Protein 2OEE (pdb70)

Organism: Bacillus subtilis (strain 168) (NCBI:txid224308)

Sequence (175 aa):
VNFYDVAYDLENALRGSEEFTRLKNLYDEVNADESAKRFENFRDVQLQAQKTVALVQQHEKISQLEAEQRSLIGELNKIIKPLEELYVNFYDVAYDLENALRGSEEFTRLKNLYDEVNADESAKRFENFRDVQLRQAQKTVALVQQHEKISQLEAEQRSLIGELNKIIKPLEELY

InterPro domains:
  IPR010368 Control of competence regulator ComK, YlbF/YmcA [MF_01526] (3-113)
  IPR010368 Control of competence regulator ComK, YlbF/YmcA [PF06133] (6-108)
  IPR023378 YheA/YmcA-like domain superfamily [G3DSA:1.20.1500.10] (1-117)
  IPR023378 YheA/YmcA-like domain superfamily [SSF158622] (3-114)

CATH classification: 1.20.1500.10

Solvent-accessible surface area: 14311 Å² total

Secondary structure (DSSP, 8-state):
--HHHHHHHHHHHHHTSHHHHHHHHHHHHHHHSHHHH--HHHHHH---HHHHHHHHHTSHHHHH--TTT---HHHHHHH--HHHHH-/--HHHHHHHHHHHHHTSHHHHHHHHHHHHHHHSHHHH--HHHHHHHH--HHHHHHHHHTSHHHHH--TTT---HHHHHHH--HHHHH-

B-factor: mean 23.53, std 12.46, range [6.9, 60.37]

Structure (mmCIF, N/CA/C/O backbone):
data_2OEE
#
_entry.id   2OEE
#
_cell.length_a   53.246
_cell.length_b   53.246
_cell.length_c   166.348
_cell.angle_alpha   90.00
_cell.angle_beta   90.00
_cell.angle_gamma   120.00
#
_symmetry.space_g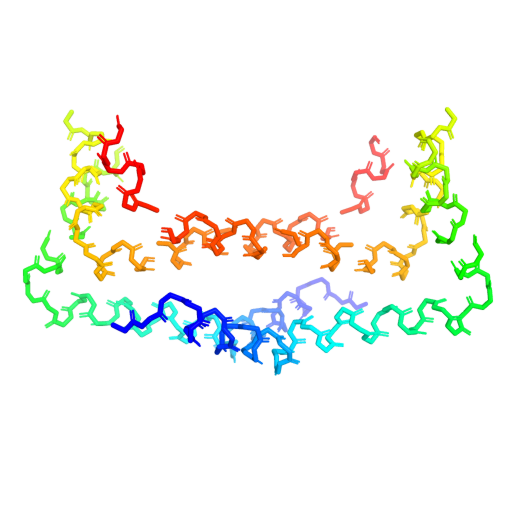roup_name_H-M   'P 32 2 1'
#
loop_
_entity.id
_entity.type
_entity.pdbx_description
1 polymer 'UPF0342 protein yheA'
2 non-polymer 'CALCIUM ION'
3 water water
#
loop_
_atom_site.group_PDB
_atom_site.id
_atom_site.type_symbol
_atom_site.label_atom_id
_atom_site.label_alt_id
_atom_site.label_comp_id
_atom_site.label_asym_id
_atom_site.label_entity_id
_atom_site.label_seq_id
_atom_site.pdbx_PDB_ins_code
_atom_site.Cartn_x
_atom_site.Cartn_y
_atom_site.Cartn_z
_atom_site.occupancy
_atom_site.B_iso_or_equiv
_atom_site.auth_seq_id
_atom_site.auth_comp_id
_atom_site.auth_asym_id
_atom_site.auth_atom_id
_atom_site.pdbx_PDB_model_num
ATOM 1 N N . VAL A 1 3 ? 21.662 22.279 -5.181 1.00 30.22 3 VAL A N 1
ATOM 2 C CA . VAL A 1 3 ? 20.512 23.050 -5.760 1.00 29.73 3 VAL A CA 1
ATOM 3 C C . VAL A 1 3 ? 21.006 24.303 -6.459 1.00 28.01 3 VAL A C 1
ATOM 4 O O . VAL A 1 3 ? 22.149 24.733 -6.238 1.00 28.29 3 VAL A O 1
ATOM 8 N N . ASN A 1 4 ? 20.145 24.880 -7.297 1.00 25.52 4 ASN A N 1
ATOM 9 C CA . ASN A 1 4 ? 20.496 26.088 -8.002 1.00 23.10 4 ASN A CA 1
ATOM 10 C C . ASN A 1 4 ? 20.389 27.316 -7.109 1.00 21.39 4 ASN A C 1
ATOM 11 O O . ASN A 1 4 ? 19.385 27.542 -6.445 1.00 20.07 4 ASN A O 1
ATOM 16 N N . PHE A 1 5 ? 21.438 28.114 -7.160 1.00 19.46 5 PHE A N 1
ATOM 17 C CA . PHE A 1 5 ? 21.560 29.316 -6.389 1.00 19.16 5 PHE A CA 1
ATOM 18 C C . PHE A 1 5 ? 20.366 30.293 -6.583 1.00 17.90 5 PHE A C 1
ATOM 19 O O . PHE A 1 5 ? 19.885 30.916 -5.619 1.00 14.30 5 PHE A O 1
ATOM 27 N N . TYR A 1 6 ? 19.910 30.434 -7.827 1.00 16.97 6 TYR A N 1
ATOM 28 C CA . TYR A 1 6 ? 18.754 31.293 -8.113 1.00 18.36 6 TYR A CA 1
ATOM 29 C C . TYR A 1 6 ? 17.441 30.724 -7.614 1.00 17.83 6 TYR A C 1
ATOM 30 O O . TYR A 1 6 ? 16.634 31.469 -7.044 1.00 18.88 6 TYR A O 1
ATOM 39 N N . ASP A 1 7 ? 17.229 29.421 -7.783 1.00 17.83 7 ASP A N 1
ATOM 40 C CA . ASP A 1 7 ? 16.073 28.742 -7.170 1.00 17.43 7 ASP A CA 1
ATOM 41 C C . ASP A 1 7 ? 15.962 29.052 -5.673 1.00 17.23 7 ASP A C 1
ATOM 42 O O . ASP A 1 7 ? 14.875 29.383 -5.170 1.00 16.89 7 ASP A O 1
ATOM 47 N N . VAL A 1 8 ? 17.073 28.903 -4.951 1.00 15.33 8 VAL A N 1
ATOM 48 C CA . VAL A 1 8 ? 17.066 29.156 -3.508 1.00 13.68 8 VAL A CA 1
ATOM 49 C C . VAL A 1 8 ? 16.848 30.638 -3.210 1.00 13.02 8 VAL A C 1
ATOM 50 O O . VAL A 1 8 ? 16.114 30.963 -2.277 1.00 11.88 8 VAL A O 1
ATOM 54 N N . ALA A 1 9 ? 17.490 31.521 -3.986 1.00 12.05 9 ALA A N 1
ATOM 55 C CA . ALA A 1 9 ? 17.317 32.970 -3.817 1.00 11.68 9 ALA A CA 1
ATOM 56 C C . ALA A 1 9 ? 15.831 33.361 -3.907 1.00 12.00 9 ALA A C 1
ATOM 57 O O . ALA A 1 9 ? 15.375 34.211 -3.140 1.00 9.93 9 ALA A O 1
ATOM 59 N N . TYR A 1 10 ? 15.080 32.720 -4.817 1.00 11.83 10 TYR A N 1
ATOM 60 C CA . TYR A 1 10 ? 13.632 33.008 -4.918 1.00 12.00 10 TYR A CA 1
ATOM 61 C C . TYR A 1 10 ? 12.856 32.461 -3.726 1.00 11.50 10 TYR A C 1
ATOM 62 O O . TYR A 1 10 ? 11.885 33.072 -3.290 1.00 10.89 10 TYR A O 1
ATOM 71 N N . ASP A 1 11 ? 13.301 31.341 -3.164 1.00 11.58 11 ASP A N 1
ATOM 72 C CA . ASP A 1 11 ? 12.725 30.871 -1.911 1.00 11.54 11 ASP A CA 1
ATOM 73 C C . ASP A 1 11 ? 13.026 31.854 -0.778 1.00 11.36 11 ASP A C 1
ATOM 74 O O . ASP A 1 11 ? 12.196 32.070 0.115 1.00 9.91 11 ASP A O 1
ATOM 79 N N . LEU A 1 12 ? 14.212 32.449 -0.819 1.00 10.24 12 LEU A N 1
ATOM 80 C CA . LEU A 1 12 ? 14.591 33.407 0.223 1.00 10.48 12 LEU A CA 1
ATOM 81 C C . LEU A 1 12 ? 13.795 34.696 0.099 1.00 9.42 12 LEU A C 1
ATOM 82 O O . LEU A 1 12 ? 13.358 35.245 1.109 1.00 8.85 12 LEU A O 1
ATOM 87 N N . GLU A 1 13 ? 13.582 35.170 -1.132 1.00 8.50 13 GLU A N 1
ATOM 88 C CA . GLU A 1 13 ? 12.669 36.301 -1.374 1.00 9.28 13 GLU A CA 1
ATOM 89 C C . GLU A 1 13 ? 11.273 36.030 -0.764 1.00 9.86 13 GLU A C 1
ATOM 90 O O . GLU A 1 13 ? 10.693 36.898 -0.069 1.00 8.48 13 GLU A O 1
ATOM 96 N N . ASN A 1 14 ? 10.757 34.822 -0.987 1.00 10.80 14 ASN A N 1
ATOM 97 C CA . ASN A 1 14 ? 9.464 34.422 -0.437 1.00 12.18 14 ASN A CA 1
ATOM 98 C C . ASN A 1 14 ? 9.479 34.419 1.083 1.00 11.74 14 ASN A C 1
ATOM 99 O O . ASN A 1 14 ? 8.519 34.875 1.703 1.00 12.37 14 ASN A O 1
ATOM 104 N N . ALA A 1 15 ? 10.554 33.906 1.673 1.00 10.55 15 ALA A N 1
ATOM 105 C CA . ALA A 1 15 ? 10.709 33.916 3.130 1.00 10.79 15 ALA A CA 1
ATOM 106 C C . ALA A 1 15 ? 10.648 35.347 3.672 1.00 10.91 15 ALA A C 1
ATOM 107 O O . ALA A 1 15 ? 9.962 35.614 4.669 1.00 11.45 15 ALA A O 1
ATOM 109 N N . LEU A 1 16 ? 11.362 36.256 3.018 1.00 10.17 16 LEU A N 1
ATOM 110 C CA . LEU A 1 16 ? 11.327 37.673 3.402 1.00 11.44 16 LEU A CA 1
ATOM 111 C C . LEU A 1 16 ? 9.935 38.283 3.227 1.00 11.61 16 LEU A C 1
ATOM 112 O O . LEU A 1 16 ? 9.406 38.939 4.154 1.00 10.07 16 LEU A O 1
ATOM 117 N N . ARG A 1 17 ? 9.335 38.060 2.066 1.00 11.33 17 ARG A N 1
ATOM 118 C CA . ARG A 1 17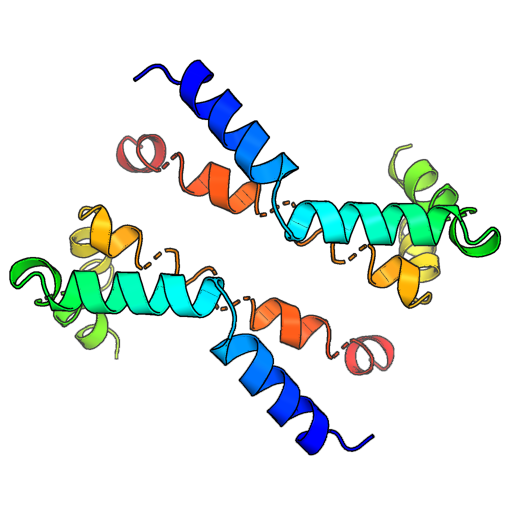 ? 7.952 38.542 1.809 1.00 13.48 17 ARG A CA 1
ATOM 119 C C . ARG A 1 17 ? 6.949 38.118 2.876 1.00 14.61 17 ARG A C 1
ATOM 120 O O . ARG A 1 17 ? 6.052 38.882 3.224 1.00 14.92 17 ARG A O 1
ATOM 128 N N . GLY A 1 18 ? 7.101 36.891 3.368 1.00 15.04 18 GLY A N 1
ATOM 129 C CA . GLY A 1 18 ? 6.170 36.307 4.307 1.00 16.86 18 GLY A CA 1
ATOM 130 C C . GLY A 1 18 ? 6.540 36.523 5.756 1.00 17.70 18 GLY A C 1
ATOM 131 O O . GLY A 1 18 ? 5.819 36.056 6.638 1.00 19.05 18 GLY A O 1
ATOM 132 N N . SER A 1 19 ? 7.654 37.209 6.019 1.00 17.61 19 SER A N 1
ATOM 133 C CA . SER A 1 19 ? 8.131 37.345 7.377 1.00 18.65 19 SER A CA 1
ATOM 134 C C . SER A 1 19 ? 7.331 38.406 8.162 1.00 19.80 19 SER A C 1
ATOM 135 O O . SER A 1 19 ? 6.821 39.384 7.595 1.00 20.48 19 SER A O 1
ATOM 138 N N . GLU A 1 20 ? 7.222 38.200 9.468 1.00 21.31 20 GLU A N 1
ATOM 139 C CA . GLU A 1 20 ? 6.594 39.196 10.345 1.00 21.66 20 GLU A CA 1
ATOM 140 C C . GLU A 1 20 ? 7.403 40.507 10.302 1.00 20.84 20 GLU A C 1
ATOM 141 O O . GLU A 1 20 ? 6.822 41.594 10.365 1.00 20.56 20 GLU A O 1
ATOM 147 N N . GLU A 1 21 ? 8.727 40.405 10.166 1.00 19.76 21 GLU A N 1
ATOM 148 C CA . GLU A 1 21 ? 9.593 41.583 10.012 1.00 19.31 21 GLU A CA 1
ATOM 149 C C . GLU A 1 21 ? 9.241 42.491 8.829 1.00 18.68 21 GLU A C 1
ATOM 150 O O . GLU A 1 21 ? 9.241 43.723 8.970 1.00 17.57 21 GLU A O 1
ATOM 156 N N . PHE A 1 22 ? 8.964 41.890 7.666 1.00 16.79 22 PHE A N 1
ATOM 157 C CA . PHE A 1 22 ? 8.532 42.659 6.517 1.00 16.20 22 PHE A CA 1
ATOM 158 C C . PHE A 1 22 ? 7.159 43.286 6.789 1.00 16.40 22 PHE A C 1
ATOM 159 O O . PHE A 1 22 ? 6.932 44.453 6.453 1.00 15.67 22 PHE A O 1
ATOM 167 N N . THR A 1 23 ? 6.254 42.505 7.381 1.00 16.37 23 THR A N 1
ATOM 168 C CA . THR A 1 23 ? 4.907 42.984 7.697 1.00 17.18 23 THR A CA 1
ATOM 169 C C . THR A 1 23 ? 4.972 44.204 8.635 1.00 16.28 23 THR A C 1
ATOM 170 O O . THR A 1 23 ? 4.264 45.178 8.429 1.00 16.80 23 THR A O 1
ATOM 174 N N . ARG A 1 24 ? 5.829 44.122 9.647 1.00 16.15 24 ARG A N 1
ATOM 175 C CA . ARG A 1 24 ? 6.038 45.209 10.594 1.00 16.53 24 ARG A CA 1
ATOM 176 C C . ARG A 1 24 ? 6.590 46.466 9.929 1.00 15.74 24 ARG A C 1
ATOM 177 O O . ARG A 1 24 ? 6.158 47.579 10.256 1.00 15.27 24 ARG A O 1
ATOM 185 N N . LEU A 1 25 ? 7.563 46.291 9.024 1.00 14.09 25 LEU A N 1
ATOM 186 C CA . LEU A 1 25 ? 8.145 47.423 8.294 1.00 13.36 25 LEU A CA 1
ATOM 187 C C . LEU A 1 25 ? 7.098 48.074 7.403 1.00 13.58 25 LEU A C 1
ATOM 188 O O . LEU A 1 25 ? 6.975 49.317 7.382 1.00 13.11 25 LEU A O 1
ATOM 193 N N . LYS A 1 26 ? 6.368 47.242 6.667 1.00 13.54 26 LYS A N 1
ATOM 194 C CA . LYS A 1 26 ? 5.282 47.706 5.796 1.00 15.78 26 LYS A CA 1
ATOM 195 C C . LYS A 1 26 ? 4.208 48.441 6.598 1.00 14.61 26 LYS A C 1
ATOM 196 O O . LYS A 1 26 ? 3.726 49.492 6.176 1.00 15.04 26 LYS A O 1
ATOM 202 N N . ASN A 1 27 ? 3.819 47.885 7.735 1.00 15.05 27 ASN A N 1
ATOM 203 C CA . ASN A 1 27 ? 2.806 48.567 8.560 1.00 15.67 27 ASN A CA 1
ATOM 204 C C . ASN A 1 27 ? 3.253 49.947 9.060 1.00 15.19 27 ASN A C 1
ATOM 205 O O . ASN A 1 27 ? 2.470 50.912 9.023 1.00 14.48 27 ASN A O 1
ATOM 210 N N . LEU A 1 28 ? 4.507 50.046 9.497 1.00 14.49 28 LEU A N 1
ATOM 211 C CA . LEU A 1 28 ? 5.097 51.325 9.920 1.00 14.21 28 LEU A CA 1
ATOM 212 C C . LEU A 1 28 ? 5.189 52.320 8.768 1.00 14.70 28 LEU A C 1
ATOM 213 O O . LEU A 1 28 ? 4.928 53.521 8.930 1.00 13.83 28 LEU A O 1
ATOM 218 N N . TYR A 1 29 ? 5.593 51.818 7.603 1.00 14.40 29 TYR A N 1
ATOM 219 C CA . TYR A 1 29 ? 5.698 52.632 6.421 1.00 15.54 29 TYR A CA 1
ATOM 220 C C . TYR A 1 29 ? 4.326 53.215 6.045 1.00 15.66 29 TYR A C 1
ATOM 221 O O . TYR A 1 29 ? 4.220 54.398 5.743 1.00 15.24 29 TYR A O 1
ATOM 230 N N . ASP A 1 30 ? 3.296 52.374 6.069 1.00 15.41 30 ASP A N 1
ATOM 231 C CA . ASP A 1 30 ? 1.932 52.790 5.723 1.00 15.84 30 ASP A CA 1
ATOM 232 C C . ASP A 1 30 ? 1.360 53.753 6.772 1.00 15.60 30 ASP A C 1
ATOM 233 O O . ASP A 1 30 ? 0.683 54.707 6.427 1.00 16.28 30 ASP A O 1
ATOM 238 N N . GLU A 1 31 ? 1.661 53.482 8.041 1.00 15.10 31 GLU A N 1
ATOM 239 C CA . GLU A 1 31 ? 1.255 54.323 9.159 1.00 15.86 31 GLU A CA 1
ATOM 240 C C . GLU A 1 31 ? 1.835 55.728 9.047 1.00 15.53 31 GLU A C 1
ATOM 241 O O . GLU A 1 31 ? 1.104 56.731 9.191 1.00 15.19 31 GLU A O 1
ATOM 247 N N . VAL A 1 32 ? 3.133 55.808 8.745 1.00 13.89 32 VAL A N 1
ATOM 248 C CA . VAL A 1 32 ? 3.782 57.087 8.503 1.00 14.35 32 VAL A CA 1
ATOM 249 C C . VAL A 1 32 ? 3.170 57.802 7.293 1.00 15.94 32 VAL A C 1
ATOM 250 O O . VAL A 1 32 ? 2.921 59.023 7.338 1.00 15.96 32 VAL A O 1
ATOM 254 N N . ASN A 1 33 ? 2.920 57.057 6.216 1.00 16.46 33 ASN A N 1
ATOM 255 C CA . ASN A 1 33 ? 2.331 57.685 5.032 1.00 18.34 33 ASN A CA 1
ATOM 256 C C . ASN A 1 33 ? 0.873 58.132 5.206 1.00 16.95 33 ASN A C 1
ATOM 257 O O . ASN A 1 33 ? 0.445 59.064 4.533 1.00 17.63 33 ASN A O 1
ATOM 262 N N . ALA A 1 34 ? 0.148 57.493 6.110 1.00 16.68 34 ALA A N 1
ATOM 263 C CA . ALA A 1 34 ? -1.234 57.879 6.425 1.00 16.61 34 ALA A CA 1
ATOM 264 C C . ALA A 1 34 ? -1.319 59.125 7.308 1.00 16.82 34 ALA A C 1
ATOM 265 O O . ALA A 1 34 ? -2.409 59.711 7.456 1.00 17.11 34 ALA A O 1
ATOM 267 N N . ASP A 1 35 ? -0.196 59.485 7.932 1.00 14.69 35 ASP A N 1
ATOM 268 C CA . ASP A 1 35 ? -0.090 60.670 8.792 1.00 13.99 35 ASP A CA 1
ATOM 269 C C . ASP A 1 35 ? 0.478 61.806 7.952 1.00 13.30 35 ASP A C 1
ATOM 270 O O . ASP A 1 35 ? 1.666 61.807 7.611 1.00 12.54 35 ASP A O 1
ATOM 275 N N . GLU A 1 36 ? -0.372 62.780 7.611 1.00 13.33 36 GLU A N 1
ATOM 276 C CA . GLU A 1 36 ? 0.044 63.872 6.731 1.00 14.04 36 GLU A CA 1
ATOM 277 C C . GLU A 1 36 ? 1.306 64.594 7.207 1.00 12.44 36 GLU A C 1
ATOM 278 O O . GLU A 1 36 ? 2.175 64.915 6.409 1.00 13.46 36 GLU A O 1
ATOM 284 N N . SER A 1 37 ? 1.392 64.910 8.498 1.00 11.57 37 SER A N 1
ATOM 285 C CA . SER A 1 37 ? 2.559 65.609 9.028 1.00 10.86 37 SER A CA 1
ATOM 286 C C . SER A 1 37 ? 3.828 64.737 8.937 1.00 10.56 37 SER A C 1
ATOM 287 O O . SER A 1 37 ? 4.892 65.216 8.539 1.00 10.66 37 SER A O 1
ATOM 290 N N . ALA A 1 38 ? 3.712 63.483 9.360 1.00 9.77 38 ALA A N 1
ATOM 291 C CA . ALA A 1 38 ? 4.858 62.554 9.379 1.00 10.72 38 ALA A CA 1
ATOM 292 C C . ALA A 1 38 ? 5.311 62.212 7.951 1.00 11.12 38 ALA A C 1
ATOM 293 O O . ALA A 1 38 ? 6.506 62.129 7.681 1.00 12.06 38 ALA A O 1
ATOM 295 N N . LYS A 1 39 ? 4.353 61.981 7.057 1.00 12.86 39 LYS A N 1
ATOM 296 C CA . LYS A 1 39 ? 4.671 61.695 5.653 1.00 14.13 39 LYS A CA 1
ATOM 297 C C . LYS A 1 39 ? 5.580 62.776 5.106 1.00 14.21 39 LYS A C 1
ATOM 298 O O . LYS A 1 39 ? 6.649 62.463 4.554 1.00 14.37 39 LYS A O 1
ATOM 304 N N . ARG A 1 40 ? 5.183 64.044 5.279 1.00 14.11 40 ARG A N 1
ATOM 305 C CA . ARG A 1 40 ? 5.976 65.190 4.800 1.00 14.53 40 ARG A CA 1
ATOM 306 C C . ARG A 1 40 ? 7.393 65.262 5.376 1.00 15.01 40 ARG A C 1
ATOM 307 O O . ARG A 1 40 ? 8.352 65.516 4.648 1.00 14.76 40 ARG A O 1
ATOM 323 N N . PHE A 1 42 ? 9.146 62.700 6.719 1.00 17.09 42 PHE A N 1
ATOM 324 C CA . PHE A 1 42 ? 9.892 61.508 6.279 1.00 18.34 42 PHE A CA 1
ATOM 325 C C . PHE A 1 42 ? 10.319 61.671 4.806 1.00 19.81 42 PHE A C 1
ATOM 326 O O . PHE A 1 42 ? 11.458 61.363 4.439 1.00 19.07 42 PHE A O 1
ATOM 334 N N . GLU A 1 43 ? 9.416 62.195 3.984 1.00 21.64 43 GLU A N 1
ATOM 335 C CA . GLU A 1 43 ? 9.722 62.451 2.568 1.00 24.80 43 GLU A CA 1
ATOM 336 C C . GLU A 1 43 ? 10.816 63.498 2.360 1.00 26.02 43 GLU A C 1
ATOM 337 O O . GLU A 1 43 ? 11.707 63.296 1.542 1.00 26.36 43 GLU A O 1
ATOM 343 N N . ASN A 1 44 ? 10.766 64.600 3.107 1.00 27.65 44 ASN A N 1
ATOM 344 C CA . ASN A 1 44 ? 11.797 65.635 3.007 1.00 29.90 44 ASN A CA 1
ATOM 345 C C . ASN A 1 44 ? 13.170 65.123 3.473 1.00 31.08 44 ASN A C 1
ATOM 346 O O . ASN A 1 44 ? 14.214 65.511 2.932 1.00 31.22 44 ASN A O 1
ATOM 351 N N . PHE A 1 45 ? 13.155 64.244 4.457 1.00 32.50 45 PHE A N 1
ATOM 352 C CA . PHE A 1 45 ? 14.312 63.498 4.904 1.00 34.11 45 PHE A CA 1
ATOM 353 C C . PHE A 1 45 ? 14.892 62.573 3.819 1.00 35.28 45 PHE A C 1
ATOM 354 O O . PHE A 1 45 ? 16.043 62.587 3.571 1.00 34.79 45 PHE A O 1
ATOM 362 N N . ARG A 1 46 ? 14.070 61.709 3.283 1.00 36.95 46 ARG A N 1
ATOM 363 C CA . ARG A 1 46 ? 14.455 60.865 2.204 1.00 39.73 46 ARG A CA 1
ATOM 364 C C . ARG A 1 46 ? 15.041 61.644 1.037 1.00 41.14 46 ARG A C 1
ATOM 365 O O . ARG A 1 46 ? 16.028 61.240 0.504 1.00 40.89 46 ARG A O 1
ATOM 373 N N . ASP A 1 47 ? 14.428 62.773 0.694 1.00 43.32 47 ASP A N 1
ATOM 374 C CA . ASP A 1 47 ? 14.764 63.573 -0.452 1.00 46.05 47 ASP A CA 1
ATOM 375 C C . ASP A 1 47 ? 16.106 64.283 -0.225 1.00 47.67 47 ASP A C 1
ATOM 376 O O . ASP A 1 47 ? 17.018 64.229 -1.036 1.00 47.84 47 ASP A O 1
ATOM 381 N N . VAL A 1 48 ? 16.253 64.913 0.907 1.00 49.87 48 VAL A N 1
ATOM 382 C CA . VAL A 1 48 ? 17.510 65.509 1.236 1.00 51.74 48 VAL A CA 1
ATOM 383 C C . VAL A 1 48 ? 18.678 64.589 1.082 1.00 52.90 48 VAL A C 1
ATOM 384 O O . VAL A 1 48 ? 19.673 64.955 0.541 1.00 53.56 48 VAL A O 1
ATOM 388 N N . GLN A 1 49 ? 18.574 63.325 1.457 1.00 20.00 49 GLN A N 1
ATOM 389 C CA . GLN A 1 49 ? 19.477 62.282 0.929 1.00 20.00 49 GLN A CA 1
ATOM 390 C C . GLN A 1 49 ? 19.357 61.721 -0.524 1.00 20.00 49 GLN A C 1
ATOM 391 O O . GLN A 1 49 ? 19.016 60.562 -0.689 1.00 55.92 49 GLN A O 1
ATOM 397 N N . LEU A 1 50 ? 19.636 62.501 -1.563 1.00 56.39 50 LEU A N 1
ATOM 398 C CA . LEU A 1 50 ? 20.797 62.338 -2.437 1.00 56.69 50 LEU A CA 1
ATOM 399 C C . LEU A 1 50 ? 22.021 63.223 -2.082 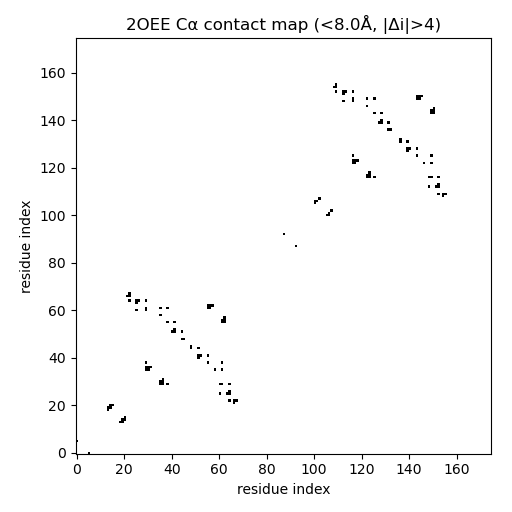1.00 56.82 50 LEU A C 1
ATOM 400 O O . LEU A 1 50 ? 23.032 62.776 -1.556 1.00 56.86 50 LEU A O 1
ATOM 405 N N . GLN A 1 69 ? 23.132 70.830 6.968 1.00 55.46 69 GLN A N 1
ATOM 406 C CA . GLN A 1 69 ? 21.729 70.900 6.549 1.00 55.50 69 GLN A CA 1
ATOM 407 C C . GLN A 1 69 ? 21.093 69.512 6.443 1.00 54.92 69 GLN A C 1
ATOM 408 O O . GLN A 1 69 ? 19.934 69.322 6.817 1.00 54.84 69 GLN A O 1
ATOM 414 N N . ALA A 1 70 ? 21.881 68.594 5.932 1.00 54.32 70 ALA A N 1
ATOM 415 C CA . ALA A 1 70 ? 21.749 67.185 6.159 1.00 53.58 70 ALA A CA 1
ATOM 416 C C . ALA A 1 70 ? 21.173 66.941 7.562 1.00 53.19 70 ALA A C 1
ATOM 417 O O . ALA A 1 70 ? 20.116 66.413 7.771 1.00 53.09 70 ALA A O 1
ATOM 419 N N . GLN A 1 71 ? 21.972 67.163 8.602 1.00 52.55 71 GLN A N 1
ATOM 420 C CA . GLN A 1 71 ? 22.543 66.060 9.379 1.00 51.75 71 GLN A CA 1
ATOM 421 C C . GLN A 1 71 ? 21.829 65.589 10.711 1.00 50.50 71 GLN A C 1
ATOM 422 O O . GLN A 1 71 ? 22.266 64.605 11.390 1.00 50.52 71 GLN A O 1
ATOM 428 N N . LYS A 1 72 ? 20.771 66.283 11.050 1.00 20.00 72 LYS A N 1
ATOM 429 C CA . LYS A 1 72 ? 20.386 67.392 10.244 1.00 20.00 72 LYS A CA 1
ATOM 430 C C . LYS A 1 72 ? 18.927 67.724 10.257 1.00 20.00 72 LYS A C 1
ATOM 431 O O . LYS A 1 72 ? 18.318 68.079 11.224 1.00 45.54 72 LYS A O 1
ATOM 437 N N . THR A 1 73 ? 18.430 67.700 9.072 1.00 43.88 73 THR A N 1
ATOM 438 C CA . THR A 1 73 ? 17.198 67.009 8.686 1.00 42.08 73 THR A CA 1
ATOM 439 C C . THR A 1 73 ? 17.018 65.688 9.455 1.00 40.71 73 THR A C 1
ATOM 440 O O . THR A 1 73 ? 15.901 65.314 9.804 1.00 40.04 73 THR A O 1
ATOM 444 N N . VAL A 1 74 ? 18.120 64.999 9.731 1.00 39.58 74 VAL A N 1
ATOM 445 C CA . VAL A 1 74 ? 18.078 63.772 10.526 1.00 38.79 74 VAL A CA 1
ATOM 446 C C . VAL A 1 74 ? 17.542 64.054 11.938 1.00 37.86 74 VAL A C 1
ATOM 447 O O . VAL A 1 74 ? 16.791 63.251 12.488 1.00 37.17 74 VAL A O 1
ATOM 451 N N . ALA A 1 75 ? 17.892 65.216 12.492 1.00 37.18 75 ALA A N 1
ATOM 452 C CA . ALA A 1 75 ? 17.389 65.652 13.806 1.00 36.19 75 ALA A CA 1
ATOM 453 C C . ALA A 1 75 ? 15.897 65.934 13.814 1.00 35.57 75 ALA A C 1
ATOM 454 O O . ALA A 1 75 ? 15.203 65.538 14.751 1.00 35.95 75 ALA A O 1
ATOM 456 N N . LEU A 1 76 ? 15.407 66.638 12.796 1.00 34.12 76 LEU A N 1
ATOM 457 C CA . LEU A 1 76 ? 13.969 66.798 12.582 1.00 33.02 76 LEU A CA 1
ATOM 458 C C . LEU A 1 76 ? 13.267 65.461 12.797 1.00 31.24 76 LEU A C 1
ATOM 459 O O . LEU A 1 76 ? 12.439 65.330 13.706 1.00 31.64 76 LEU A O 1
ATOM 464 N N . VAL A 1 77 ? 13.624 64.462 11.997 1.00 28.06 77 VAL A N 1
ATOM 465 C CA . VAL A 1 77 ? 12.857 63.220 11.967 1.00 26.15 77 VAL A CA 1
ATOM 466 C C . VAL A 1 77 ? 13.052 62.325 13.178 1.00 24.68 77 VAL A C 1
ATOM 467 O O . VAL A 1 77 ? 12.118 61.653 13.596 1.00 23.93 77 VAL A O 1
ATOM 471 N N . GLN A 1 78 ? 14.251 62.313 13.745 1.00 23.19 78 GLN A N 1
ATOM 472 C CA . GLN A 1 78 ? 14.490 61.499 14.934 1.00 23.86 78 GLN A CA 1
ATOM 47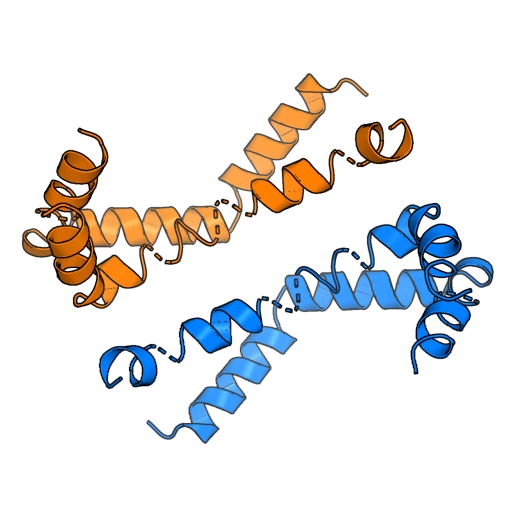3 C C . GLN A 1 78 ? 13.690 61.925 16.167 1.00 22.35 78 GLN A C 1
ATOM 474 O O . GLN A 1 78 ? 13.397 61.103 17.040 1.00 23.56 78 GLN A O 1
ATOM 480 N N . GLN A 1 79 ? 13.294 63.197 16.219 1.00 20.46 79 GLN A N 1
ATOM 481 C CA . GLN A 1 79 ? 12.463 63.686 17.324 1.00 18.75 79 GLN A CA 1
ATOM 482 C C . GLN A 1 79 ? 10.995 63.259 17.234 1.00 15.79 79 GLN A C 1
ATOM 483 O O . GLN A 1 79 ? 10.226 63.525 18.150 1.00 15.11 79 GLN A O 1
ATOM 489 N N . HIS A 1 80 ? 10.605 62.623 16.123 1.00 13.02 80 HIS A N 1
ATOM 490 C CA . HIS A 1 80 ? 9.250 62.133 15.954 1.00 11.57 80 HIS A CA 1
ATOM 491 C C . HIS A 1 80 ? 9.235 60.636 16.264 1.00 11.17 80 HIS A C 1
ATOM 492 O O . HIS A 1 80 ? 9.905 59.871 15.568 1.00 10.41 80 HIS A O 1
ATOM 499 N N . GLU A 1 81 ? 8.497 60.233 17.290 1.00 10.10 81 GLU A N 1
ATOM 500 C CA . GLU A 1 81 ? 8.570 58.838 17.760 1.00 11.17 81 GLU A CA 1
ATOM 501 C C . GLU A 1 81 ? 8.239 57.806 16.664 1.00 10.83 81 GLU A C 1
ATOM 502 O O . GLU A 1 81 ? 9.015 56.874 16.444 1.00 10.83 81 GLU A O 1
ATOM 508 N N . LYS A 1 82 ? 7.112 57.981 15.974 1.00 11.01 82 LYS A N 1
ATOM 509 C CA . LYS A 1 82 ? 6.660 56.996 14.993 1.00 11.91 82 LYS A CA 1
ATOM 510 C C . LYS A 1 82 ? 7.627 56.912 13.810 1.00 11.55 82 LYS A C 1
ATOM 511 O O . LYS A 1 82 ? 7.943 55.815 13.336 1.00 11.60 82 LYS A O 1
ATOM 517 N N . ILE A 1 83 ? 8.063 58.053 13.289 1.00 11.19 83 ILE A N 1
ATOM 518 C CA . ILE A 1 83 ? 9.057 58.036 12.202 1.00 11.43 83 ILE A CA 1
ATOM 519 C C . ILE A 1 83 ? 10.352 57.347 12.657 1.00 11.82 83 ILE A C 1
ATOM 520 O O . ILE A 1 83 ? 10.991 56.630 11.875 1.00 11.25 83 ILE A O 1
ATOM 525 N N . SER A 1 84 ? 10.731 57.563 13.915 1.00 11.60 84 SER A N 1
ATOM 526 C CA . SER A 1 84 ? 11.954 56.948 14.451 1.00 12.29 84 SER A CA 1
ATOM 527 C C . SER A 1 84 ? 11.819 55.438 14.472 1.00 11.47 84 SER A C 1
ATOM 528 O O . SER A 1 84 ? 12.793 54.749 14.209 1.00 11.50 84 SER A O 1
ATOM 531 N N . GLN A 1 85 ? 10.619 54.961 14.802 1.00 11.60 85 GLN A N 1
ATOM 532 C CA . GLN A 1 85 ? 10.289 53.515 14.795 1.00 11.98 85 GLN A CA 1
ATOM 533 C C . GLN A 1 85 ? 10.406 52.906 13.398 1.00 11.65 85 GLN A C 1
ATOM 534 O O . GLN A 1 85 ? 10.941 51.808 13.235 1.00 10.88 85 GLN A O 1
ATOM 540 N N . LEU A 1 86 ? 9.889 53.623 12.398 1.00 11.26 86 LEU A N 1
ATOM 541 C CA . LEU A 1 86 ? 10.080 53.239 10.998 1.00 11.21 86 LEU A CA 1
ATOM 542 C C . LEU A 1 86 ? 11.575 53.195 10.604 1.00 11.23 86 LEU A C 1
ATOM 543 O O . LEU A 1 86 ? 12.027 52.216 9.993 1.00 11.43 86 LEU A O 1
ATOM 556 N N . GLU A 1 88 ? 14.131 52.902 12.612 1.00 12.76 88 GLU A N 1
ATOM 557 C CA . GLU A 1 88 ? 14.711 51.769 13.337 1.00 14.02 88 GLU A CA 1
ATOM 558 C C . GLU A 1 88 ? 14.398 50.439 12.640 1.00 14.46 88 GLU A C 1
ATOM 559 O O . GLU A 1 88 ? 15.300 49.598 12.486 1.00 14.95 88 GLU A O 1
ATOM 565 N N . ALA A 1 89 ? 13.137 50.237 12.238 1.00 13.80 89 ALA A N 1
ATOM 566 C CA . ALA A 1 89 ? 12.762 49.043 11.453 1.00 13.34 89 ALA A CA 1
ATOM 567 C C . ALA A 1 89 ? 13.519 48.937 10.127 1.00 13.37 89 ALA A C 1
ATOM 568 O O . ALA A 1 89 ? 13.924 47.827 9.745 1.00 12.45 89 ALA A O 1
ATOM 570 N N . GLU A 1 90 ? 13.719 50.062 9.429 1.00 13.02 90 GLU A N 1
ATOM 571 C CA . GLU A 1 90 ? 14.601 50.097 8.244 1.00 14.42 90 GLU A CA 1
ATOM 572 C C . GLU A 1 90 ? 16.025 49.623 8.534 1.00 14.44 90 GLU A C 1
ATOM 573 O O . GLU A 1 90 ? 16.561 48.817 7.780 1.00 14.39 90 GLU A O 1
ATOM 579 N N . GLN A 1 91 ? 16.635 50.146 9.603 1.00 13.90 91 GLN A N 1
ATOM 580 C CA . GLN A 1 91 ? 18.001 49.785 9.960 1.00 15.50 91 GLN A CA 1
ATOM 581 C C . GLN A 1 91 ? 18.099 48.297 10.349 1.00 14.51 91 GLN A C 1
ATOM 582 O O . GLN A 1 91 ? 19.056 47.621 9.965 1.00 13.89 91 GLN A O 1
ATOM 588 N N . ARG A 1 92 ? 17.111 47.797 11.090 1.00 13.40 92 ARG A N 1
ATOM 589 C CA . ARG A 1 92 ? 17.047 46.356 11.382 1.00 13.93 92 ARG A CA 1
ATOM 590 C C . ARG A 1 92 ? 16.873 45.484 10.110 1.00 13.28 92 ARG A C 1
ATOM 591 O O . ARG A 1 92 ? 17.470 44.411 10.011 1.00 12.08 92 ARG A O 1
ATOM 607 N N . SER A 1 94 ? 18.056 46.405 7.201 1.00 14.17 94 SER A N 1
ATOM 608 C CA . SER A 1 94 ? 19.389 46.496 6.606 1.00 15.10 94 SER A CA 1
ATOM 609 C C . SER A 1 94 ? 20.354 45.512 7.295 1.00 14.89 94 SER A C 1
ATOM 610 O O . SER A 1 94 ? 21.129 44.819 6.622 1.00 14.53 94 SER A O 1
ATOM 626 N N . LEU A 1 96 ? 19.477 42.742 8.841 1.00 14.74 96 LEU A N 1
ATOM 627 C CA . LEU A 1 96 ? 19.060 41.390 8.423 1.00 15.31 96 LEU A CA 1
ATOM 628 C C . LEU A 1 96 ? 19.687 41.006 7.073 1.00 14.48 96 LEU A C 1
ATOM 629 O O . LEU A 1 96 ? 20.242 39.907 6.920 1.00 13.82 96 LEU A O 1
ATOM 634 N N . ILE A 1 97 ? 19.619 41.916 6.104 1.00 14.30 97 ILE A N 1
ATOM 635 C CA . ILE A 1 97 ? 20.224 41.675 4.799 1.00 14.63 97 ILE A CA 1
ATOM 636 C C . ILE A 1 97 ? 21.745 41.474 4.959 1.00 14.42 97 ILE A C 1
ATOM 637 O O . ILE A 1 97 ? 22.342 40.594 4.326 1.00 14.00 97 ILE A O 1
ATOM 642 N N . GLY A 1 98 ? 22.355 42.303 5.797 1.00 13.76 98 GLY A N 1
ATOM 643 C CA . GLY A 1 98 ? 23.755 42.132 6.176 1.00 13.90 98 GLY A CA 1
ATOM 644 C C . GLY A 1 98 ? 24.053 40.740 6.729 1.00 13.42 98 GLY A C 1
ATOM 645 O O . GLY A 1 98 ? 25.017 40.129 6.302 1.00 13.10 98 GLY A O 1
ATOM 646 N N . GLU A 1 99 ? 23.229 40.247 7.659 1.00 13.28 99 GLU A N 1
ATOM 647 C CA . GLU A 1 99 ? 23.376 38.886 8.203 1.00 13.96 99 GLU A CA 1
ATOM 648 C C . GLU A 1 99 ? 23.274 37.825 7.105 1.00 13.57 99 GLU A C 1
ATOM 649 O O . GLU A 1 99 ? 24.073 36.893 7.042 1.00 11.48 99 GLU A O 1
ATOM 655 N N . LEU A 1 100 ? 22.293 37.969 6.227 1.00 13.47 100 LEU A N 1
ATOM 656 C CA . LEU A 1 100 ? 22.138 36.991 5.162 1.00 14.97 100 LEU A CA 1
ATOM 657 C C . LEU A 1 100 ? 23.366 36.943 4.301 1.00 15.57 100 LEU A C 1
ATOM 658 O O . LEU A 1 100 ? 23.834 35.847 3.972 1.00 16.04 100 LEU A O 1
ATOM 663 N N . ASN A 1 101 ? 23.910 38.118 3.984 1.00 16.02 101 ASN A N 1
ATOM 664 C CA . ASN A 1 101 ? 25.141 38.246 3.189 1.00 17.28 101 ASN A CA 1
ATOM 665 C C . ASN A 1 101 ? 26.363 37.604 3.854 1.00 18.31 101 ASN A C 1
ATOM 666 O O . ASN A 1 101 ? 27.056 36.811 3.222 1.00 17.81 101 ASN A O 1
ATOM 671 N N . LYS A 1 102 ? 26.597 37.919 5.128 1.00 17.82 102 LYS A N 1
ATOM 672 C CA . LYS A 1 102 ? 27.616 37.213 5.906 1.00 19.04 102 LYS A CA 1
ATOM 673 C C . LYS A 1 102 ? 27.453 35.681 5.901 1.00 17.66 102 LYS A C 1
ATOM 674 O O . LYS A 1 102 ? 28.443 34.953 5.821 1.00 18.29 102 LYS A O 1
ATOM 680 N N . ILE A 1 103 ? 26.224 35.194 6.043 1.00 15.97 103 ILE A N 1
ATOM 681 C CA . ILE A 1 103 ? 25.965 33.746 5.993 1.00 16.30 103 ILE A CA 1
ATOM 682 C C . ILE A 1 103 ? 26.409 33.141 4.652 1.00 18.03 103 ILE A C 1
ATOM 683 O O . ILE A 1 103 ? 27.238 32.226 4.609 1.00 17.64 103 ILE A O 1
ATOM 688 N N . ILE A 1 104 ? 25.873 33.675 3.565 1.00 18.18 104 ILE A N 1
ATOM 689 C CA . ILE A 1 104 ? 26.085 33.084 2.238 1.00 20.02 104 ILE A CA 1
ATOM 690 C C . ILE A 1 104 ? 27.504 33.290 1.719 1.00 20.23 104 ILE A C 1
ATOM 691 O O . ILE A 1 104 ? 27.991 32.497 0.899 1.00 22.60 104 ILE A O 1
ATOM 704 N N . LYS A 1 106 ? 30.250 33.187 3.587 1.00 19.40 106 LYS A N 1
ATOM 705 C CA . LYS A 1 106 ? 31.200 32.411 4.402 1.00 19.62 106 LYS A CA 1
ATOM 706 C C . LYS A 1 106 ? 32.206 31.585 3.573 1.00 17.61 106 LYS A C 1
ATOM 707 O O . LYS A 1 106 ? 33.397 31.585 3.893 1.00 17.20 106 LYS A O 1
ATOM 713 N N . PRO A 1 107 ? 31.721 30.836 2.564 1.00 17.06 107 PRO A N 1
ATOM 714 C CA . PRO A 1 107 ? 32.692 30.103 1.725 1.00 16.92 107 PRO A CA 1
ATOM 715 C C . PRO A 1 107 ? 33.769 30.990 1.078 1.00 17.31 107 PRO A C 1
ATOM 716 O O . PRO A 1 107 ? 34.909 30.542 0.919 1.00 16.79 107 PRO A O 1
ATOM 720 N N . LEU A 1 108 ? 33.438 32.243 0.770 1.00 17.68 108 LEU A N 1
ATOM 721 C CA . LEU A 1 108 ? 34.421 33.201 0.226 1.00 19.36 108 LEU A CA 1
ATOM 722 C C . LEU A 1 108 ? 35.453 33.635 1.279 1.00 20.82 108 LEU A C 1
ATOM 723 O O . LEU A 1 108 ? 36.654 33.666 1.024 1.00 20.97 108 LEU A O 1
ATOM 728 N N . GLU A 1 109 ? 34.966 33.948 2.470 1.00 22.53 109 GLU A N 1
ATOM 729 C CA . GLU A 1 109 ? 35.813 34.269 3.610 1.00 24.96 109 GLU A CA 1
ATOM 730 C C . GLU A 1 109 ? 36.784 33.108 3.935 1.00 24.24 109 GLU A C 1
ATOM 731 O O . GLU A 1 109 ? 37.967 33.348 4.181 1.00 24.76 109 GLU A O 1
ATOM 737 N N . GLU A 1 110 ? 36.298 31.865 3.901 1.00 23.42 110 GLU A N 1
ATOM 738 C CA . GLU A 1 110 ? 37.154 30.690 4.094 1.00 23.26 110 GLU A CA 1
ATOM 739 C C . GLU A 1 110 ? 38.275 30.651 3.038 1.00 23.58 110 GLU A C 1
ATOM 740 O O . GLU A 1 110 ? 39.437 30.397 3.353 1.00 22.79 110 GLU A O 1
ATOM 746 N N . LEU A 1 111 ? 37.915 30.935 1.790 1.00 24.22 111 LEU A N 1
ATOM 747 C CA . LEU A 1 111 ? 38.865 30.886 0.682 1.00 24.75 111 LEU A CA 1
ATOM 748 C C . LEU A 1 111 ? 40.017 31.883 0.835 1.00 25.59 111 LEU A C 1
ATOM 749 O O . LEU A 1 111 ? 41.165 31.519 0.622 1.00 24.81 111 LEU A O 1
ATOM 754 N N . TYR A 1 112 ? 39.698 33.122 1.210 1.00 27.11 112 TYR A N 1
ATOM 755 C CA . TYR A 1 112 ? 40.677 34.213 1.304 1.00 28.88 112 TYR A CA 1
ATOM 756 C C . TYR A 1 112 ? 41.363 34.328 2.673 1.00 29.82 112 TYR A C 1
ATOM 757 O O . TYR A 1 112 ? 40.968 33.643 3.629 1.00 31.42 112 TYR A O 1
ATOM 766 N N . VAL B 1 3 ? 3.444 53.852 33.077 1.00 29.64 3 VAL B N 1
ATOM 767 C CA . VAL B 1 3 ? 3.561 52.426 33.509 1.00 28.91 3 VAL B CA 1
ATOM 768 C C . VAL B 1 3 ? 4.919 52.180 34.143 1.00 27.30 3 VAL B C 1
ATOM 769 O O . VAL B 1 3 ? 5.878 52.919 33.883 1.00 27.95 3 VAL B O 1
ATOM 773 N N . ASN B 1 4 ? 4.996 51.141 34.971 1.00 25.03 4 ASN B N 1
ATOM 774 C CA . ASN B 1 4 ? 6.210 50.851 35.682 1.00 22.74 4 ASN B CA 1
ATOM 775 C C . ASN B 1 4 ? 7.224 50.115 34.814 1.00 20.95 4 ASN B C 1
ATOM 776 O O . ASN B 1 4 ? 6.915 49.106 34.196 1.00 19.70 4 ASN B O 1
ATOM 781 N N . PHE B 1 5 ? 8.441 50.636 34.837 1.00 19.23 5 PHE B N 1
ATOM 782 C CA . PHE B 1 5 ? 9.567 50.117 34.094 1.00 19.03 5 PHE B CA 1
ATOM 783 C C . PHE B 1 5 ? 9.817 48.597 34.305 1.00 17.74 5 PHE B C 1
ATOM 784 O O . PHE B 1 5 ? 10.087 47.861 33.349 1.00 15.04 5 PHE B O 1
ATOM 792 N N . TYR B 1 6 ? 9.737 48.134 35.552 1.00 16.81 6 TYR B N 1
ATOM 793 C CA . TYR B 1 6 ? 9.883 46.696 35.838 1.00 17.81 6 TYR B CA 1
ATOM 794 C C . TYR B 1 6 ? 8.716 45.863 35.325 1.00 17.72 6 TYR B C 1
ATOM 795 O O . TYR B 1 6 ? 8.943 44.804 34.717 1.00 18.74 6 TYR B O 1
ATOM 804 N N . ASP B 1 7 ? 7.485 46.342 35.498 1.00 17.40 7 ASP B N 1
ATOM 805 C CA . ASP B 1 7 ? 6.328 45.657 34.893 1.00 17.30 7 ASP B CA 1
ATOM 806 C C . ASP B 1 7 ? 6.554 45.405 33.401 1.00 17.31 7 ASP B C 1
ATOM 807 O O . ASP B 1 7 ? 6.315 44.290 32.894 1.00 16.82 7 ASP B O 1
ATOM 812 N N . VAL B 1 8 ? 6.989 46.444 32.691 1.00 15.51 8 VAL B N 1
ATOM 813 C CA . VAL B 1 8 ? 7.181 46.321 31.252 1.00 14.50 8 VAL B CA 1
ATOM 814 C C . VAL B 1 8 ? 8.346 45.376 30.947 1.00 14.04 8 VAL B C 1
ATOM 815 O O . VAL B 1 8 ? 8.247 44.568 30.016 1.00 13.21 8 VAL B O 1
ATOM 819 N N . ALA B 1 9 ? 9.427 45.473 31.729 1.00 12.97 9 ALA B N 1
ATOM 820 C CA . ALA B 1 9 ? 10.578 44.602 31.564 1.00 12.64 9 ALA B CA 1
ATOM 821 C C . ALA B 1 9 ? 10.177 43.121 31.641 1.00 12.66 9 ALA B C 1
ATOM 822 O O . ALA B 1 9 ? 10.673 42.321 30.857 1.00 10.87 9 ALA B O 1
ATOM 824 N N . TYR B 1 10 ? 9.269 42.772 32.557 1.00 12.31 10 TYR B N 1
ATOM 825 C CA . TYR B 1 10 ? 8.798 41.378 32.638 1.00 12.56 10 TYR B CA 1
ATOM 826 C C . TYR B 1 10 ? 7.920 41.010 31.445 1.00 12.21 10 TYR B C 1
ATOM 827 O O . TYR B 1 10 ? 7.945 39.862 30.986 1.00 11.53 10 TYR B O 1
ATOM 836 N N . ASP B 1 11 ? 7.181 41.973 30.905 1.00 11.71 11 ASP B N 1
ATOM 837 C CA . ASP B 1 11 ? 6.485 41.714 29.647 1.00 11.73 11 ASP B CA 1
ATOM 838 C C . ASP B 1 11 ? 7.474 41.481 28.506 1.00 11.29 11 ASP B C 1
ATOM 839 O O . ASP B 1 11 ? 7.213 40.685 27.597 1.00 9.97 11 ASP B O 1
ATOM 844 N N . LEU B 1 12 ? 8.601 42.184 28.558 1.00 9.87 12 LEU B N 1
ATOM 845 C CA . LEU B 1 12 ? 9.617 42.054 27.505 1.00 10.62 12 LEU B CA 1
ATOM 846 C C . LEU B 1 12 ? 10.324 40.711 27.626 1.00 9.66 12 LEU B C 1
ATOM 847 O O . LEU B 1 12 ? 10.588 40.047 26.620 1.00 8.70 12 LEU B O 1
ATOM 852 N N . GLU B 1 13 ? 10.610 40.294 28.858 1.00 8.21 13 GLU B N 1
ATOM 853 C CA . GLU B 1 13 ? 11.157 38.955 29.088 1.00 9.59 13 GLU B CA 1
ATOM 854 C C . GLU B 1 13 ? 10.226 37.875 28.488 1.00 9.62 13 GLU B C 1
ATOM 855 O O . GLU B 1 13 ? 10.682 36.932 27.818 1.00 8.87 13 GLU B O 1
ATOM 861 N N . ASN B 1 14 ? 8.926 38.023 28.721 1.00 10.62 14 ASN B N 1
ATOM 862 C CA . ASN B 1 14 ? 7.925 37.116 28.173 1.00 11.39 14 ASN B CA 1
ATOM 863 C C . ASN B 1 14 ? 7.928 37.119 26.647 1.00 11.29 14 ASN B C 1
ATOM 864 O O . ASN B 1 14 ? 7.875 36.050 26.022 1.00 11.70 14 ASN B O 1
ATOM 869 N N . ALA B 1 15 ? 7.995 38.305 26.049 1.00 10.15 15 ALA B N 1
ATOM 870 C CA . ALA B 1 15 ? 8.088 38.425 24.592 1.00 10.89 15 ALA B CA 1
ATOM 871 C C . ALA B 1 15 ? 9.308 37.673 24.058 1.00 10.96 15 ALA B C 1
ATOM 872 O O . ALA B 1 15 ? 9.203 36.937 23.067 1.00 11.64 15 ALA B O 1
ATOM 874 N N . LEU B 1 16 ? 10.453 37.849 24.703 1.00 10.46 16 LEU B N 1
ATOM 875 C CA . LEU B 1 16 ? 11.655 37.100 24.315 1.00 12.52 16 LEU B CA 1
ATOM 876 C C . LEU B 1 16 ? 11.489 35.586 24.494 1.00 12.52 16 LEU B C 1
ATOM 877 O O . LEU B 1 16 ? 11.820 34.804 23.583 1.00 10.82 16 LEU B O 1
ATOM 882 N N . ARG B 1 17 ? 10.988 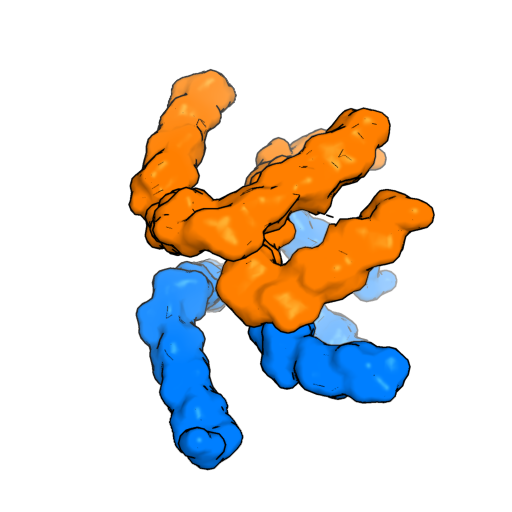35.171 25.654 1.00 12.58 17 ARG B N 1
ATOM 883 C CA . ARG B 1 17 ? 10.734 33.739 25.913 1.00 14.46 17 ARG B CA 1
ATOM 884 C C . ARG B 1 17 ? 9.869 33.070 24.847 1.00 15.65 17 ARG B C 1
ATOM 885 O O . ARG B 1 17 ? 10.099 31.922 24.494 1.00 16.05 17 ARG B O 1
ATOM 893 N N . GLY B 1 18 ? 8.859 33.791 24.374 1.00 16.50 18 GLY B N 1
ATOM 894 C CA . GLY B 1 18 ? 7.899 33.269 23.424 1.00 17.84 18 GLY B CA 1
ATOM 895 C C . GLY B 1 18 ? 8.271 33.482 21.980 1.00 18.50 18 GLY B C 1
ATOM 896 O O . GLY B 1 18 ? 7.525 33.065 21.100 1.00 19.78 18 GLY B O 1
ATOM 897 N N . SER B 1 19 ? 9.405 34.138 21.718 1.00 18.45 19 SER B N 1
ATOM 898 C CA . SER B 1 19 ? 9.769 34.480 20.350 1.00 19.12 19 SER B CA 1
ATOM 899 C C . SER B 1 19 ? 10.291 33.259 19.558 1.00 19.90 19 SER B C 1
ATOM 900 O O . SER B 1 19 ? 10.890 32.329 20.114 1.00 19.66 19 SER B O 1
ATOM 903 N N . GLU B 1 20 ? 10.036 33.274 18.260 1.00 21.00 20 GLU B N 1
ATOM 904 C CA . GLU B 1 20 ? 10.574 32.246 17.362 1.00 21.52 20 GLU B CA 1
ATOM 905 C C . GLU B 1 20 ? 12.119 32.285 17.409 1.00 20.43 20 GLU B C 1
ATOM 906 O O . GLU B 1 20 ? 12.766 31.243 17.352 1.00 20.53 20 GLU B O 1
ATOM 912 N N . GLU B 1 21 ? 12.703 33.478 17.538 1.00 19.75 21 GLU B N 1
ATOM 913 C CA . GLU B 1 21 ? 14.156 33.618 17.687 1.00 18.79 21 GLU B CA 1
ATOM 914 C C . GLU B 1 21 ? 14.760 32.848 18.873 1.00 18.05 21 GLU B C 1
ATOM 915 O O . GLU B 1 21 ? 15.833 32.248 18.750 1.00 16.83 21 GLU B O 1
ATOM 921 N N . PHE B 1 22 ? 14.089 32.894 20.026 1.00 16.28 22 PHE B N 1
ATOM 922 C CA . PHE B 1 22 ? 14.549 32.147 21.183 1.00 15.86 22 PHE B CA 1
ATOM 923 C C . PHE B 1 22 ? 14.406 30.640 20.950 1.00 15.85 22 PHE B C 1
ATOM 924 O O . PHE B 1 22 ? 15.289 29.872 21.311 1.00 14.81 22 PHE B O 1
ATOM 932 N N . THR B 1 23 ? 13.280 30.227 20.369 1.00 16.40 23 THR B N 1
ATOM 933 C CA . THR B 1 23 ? 13.057 28.814 20.040 1.00 17.19 23 THR B CA 1
ATOM 934 C C . THR B 1 23 ? 14.152 28.307 19.088 1.00 16.38 23 THR B C 1
ATOM 935 O O . THR B 1 23 ? 14.669 27.219 19.272 1.00 16.50 23 THR B O 1
ATOM 939 N N . ARG B 1 24 ? 14.486 29.110 18.086 1.00 15.95 24 ARG B N 1
ATOM 940 C CA . ARG B 1 24 ? 15.559 28.769 17.145 1.00 16.47 24 ARG B CA 1
ATOM 941 C C . ARG B 1 24 ? 16.927 28.607 17.818 1.00 15.79 24 ARG B C 1
ATOM 942 O O . ARG B 1 24 ? 17.669 27.656 17.518 1.00 14.92 24 ARG B O 1
ATOM 950 N N . LEU B 1 25 ? 17.265 29.543 18.711 1.00 14.59 25 LEU B N 1
ATOM 951 C CA . LEU B 1 25 ? 18.520 29.480 19.449 1.00 14.16 25 LEU B CA 1
ATOM 952 C C . LEU B 1 25 ? 18.563 28.227 20.326 1.00 14.32 25 LEU B C 1
ATOM 953 O O . LEU B 1 25 ? 19.582 27.489 20.344 1.00 13.82 25 LEU B O 1
ATOM 958 N N . LYS B 1 26 ? 17.471 28.003 21.049 1.00 14.27 26 LYS B N 1
ATOM 959 C CA . LYS B 1 26 ? 17.351 26.856 21.935 1.00 15.95 26 LYS B CA 1
ATOM 960 C C . LYS B 1 26 ? 17.431 25.559 21.126 1.00 15.10 26 LYS B C 1
ATOM 961 O O . LYS B 1 26 ? 18.095 24.613 21.544 1.00 15.63 26 LYS B O 1
ATOM 967 N N . ASN B 1 27 ? 16.737 25.505 20.000 1.00 14.99 27 ASN B N 1
ATOM 968 C CA . ASN B 1 27 ? 16.801 24.289 19.165 1.00 15.90 27 ASN B CA 1
ATOM 969 C C . ASN B 1 27 ? 18.218 23.980 18.662 1.00 15.22 27 ASN B C 1
ATOM 970 O O . ASN B 1 27 ? 18.668 22.816 18.733 1.00 14.37 27 ASN B O 1
ATOM 975 N N . LEU B 1 28 ? 18.926 25.017 18.203 1.00 14.45 28 LEU B N 1
ATOM 976 C CA . LEU B 1 28 ? 20.340 24.892 17.799 1.00 14.08 28 LEU B CA 1
ATOM 977 C C . LEU B 1 28 ? 21.256 24.467 18.955 1.00 14.73 28 LEU B C 1
ATOM 978 O O . LEU B 1 28 ? 22.159 23.633 18.792 1.00 14.34 28 LEU B O 1
ATOM 983 N N . TYR B 1 29 ? 21.033 25.057 20.126 1.00 14.24 29 TYR B N 1
ATOM 984 C CA . TYR B 1 29 ? 21.800 24.734 21.303 1.00 15.27 29 TYR B CA 1
ATOM 985 C C . TYR B 1 29 ? 21.636 23.252 21.651 1.00 15.27 29 TYR B C 1
ATOM 986 O O . TYR B 1 29 ? 22.624 22.553 21.911 1.00 14.55 29 TYR B O 1
ATOM 995 N N . ASP B 1 30 ? 20.386 22.796 21.666 1.00 14.77 30 ASP B N 1
ATOM 996 C CA . ASP B 1 30 ? 20.050 21.408 22.002 1.00 15.38 30 ASP B CA 1
ATOM 997 C C . ASP B 1 30 ? 20.602 20.434 20.950 1.00 14.85 30 ASP B C 1
ATOM 998 O O . ASP B 1 30 ? 21.057 19.351 21.283 1.00 15.51 30 ASP B O 1
ATOM 1003 N N . GLU B 1 31 ? 20.536 20.844 19.687 1.00 14.60 31 GLU B N 1
ATOM 1004 C CA . GLU B 1 31 ? 21.054 20.064 18.579 1.00 15.33 31 GLU B CA 1
ATOM 1005 C C . GLU B 1 31 ? 22.565 19.855 18.706 1.00 14.67 31 GLU B C 1
ATOM 1006 O O . GLU B 1 31 ? 23.064 18.721 18.575 1.00 15.06 31 GLU B O 1
ATOM 1012 N N . VAL B 1 32 ? 23.293 20.937 18.980 1.00 13.32 32 VAL B N 1
ATOM 1013 C CA . VAL B 1 32 ? 24.726 20.857 19.222 1.00 13.82 32 VAL B CA 1
ATOM 1014 C C . VAL B 1 32 ? 25.048 19.962 20.435 1.00 15.21 32 VAL B C 1
ATOM 1015 O O . VAL B 1 32 ? 25.954 19.111 20.382 1.00 15.47 32 VAL B O 1
ATOM 1019 N N . ASN B 1 33 ? 24.311 20.144 21.523 1.00 15.95 33 ASN B N 1
ATOM 1020 C CA . ASN B 1 33 ? 24.549 19.326 22.708 1.00 18.21 33 ASN B CA 1
ATOM 1021 C C . ASN B 1 33 ? 24.192 17.837 22.520 1.00 17.25 33 ASN B C 1
ATOM 1022 O O . ASN B 1 33 ? 24.791 16.982 23.162 1.00 18.07 33 ASN B O 1
ATOM 1027 N N . ALA B 1 34 ? 23.237 17.538 21.652 1.00 16.88 34 ALA B N 1
ATOM 1028 C CA . ALA B 1 34 ? 22.893 16.142 21.337 1.00 16.85 34 ALA B CA 1
ATOM 1029 C C . ALA B 1 34 ? 23.931 15.451 20.432 1.00 16.60 34 ALA B C 1
ATOM 1030 O O . ALA B 1 34 ? 23.911 14.210 20.300 1.00 17.30 34 ALA B O 1
ATOM 1032 N N . ASP B 1 35 ? 24.790 16.238 19.777 1.00 14.51 35 ASP B N 1
ATOM 1033 C CA . ASP B 1 35 ? 25.851 15.703 18.903 1.00 13.97 35 ASP B CA 1
ATOM 1034 C C . ASP B 1 35 ? 27.121 15.613 19.739 1.00 13.43 35 ASP B C 1
ATOM 1035 O O . ASP B 1 35 ? 27.730 16.634 20.077 1.00 12.72 35 ASP B O 1
ATOM 1040 N N . GLU B 1 36 ? 27.514 14.386 20.103 1.00 13.29 36 GLU B N 1
ATOM 1041 C CA . GLU B 1 36 ? 28.676 14.201 20.963 1.00 13.85 36 GLU B CA 1
ATOM 1042 C C . GLU B 1 36 ? 29.924 14.941 20.492 1.00 12.20 36 GLU B C 1
ATOM 1043 O O . GLU B 1 36 ? 30.632 15.526 21.296 1.00 12.48 36 GLU B O 1
ATOM 1049 N N . SER B 1 37 ? 30.232 14.864 19.200 1.00 11.46 37 SER B N 1
ATOM 1050 C CA . SER B 1 37 ? 31.419 15.507 18.672 1.00 11.09 37 SER B CA 1
ATOM 1051 C C . SER B 1 37 ? 31.318 17.041 18.767 1.00 10.77 37 SER B C 1
ATOM 1052 O O . SER B 1 37 ? 32.279 17.709 19.162 1.00 10.52 37 SER B O 1
ATOM 1055 N N . ALA B 1 38 ? 30.166 17.578 18.360 1.00 10.51 38 ALA B N 1
ATOM 1056 C CA . ALA B 1 38 ? 29.941 19.038 18.351 1.00 11.19 38 ALA B CA 1
ATOM 1057 C C . ALA B 1 38 ? 29.909 19.597 19.770 1.00 11.00 38 ALA B C 1
ATOM 105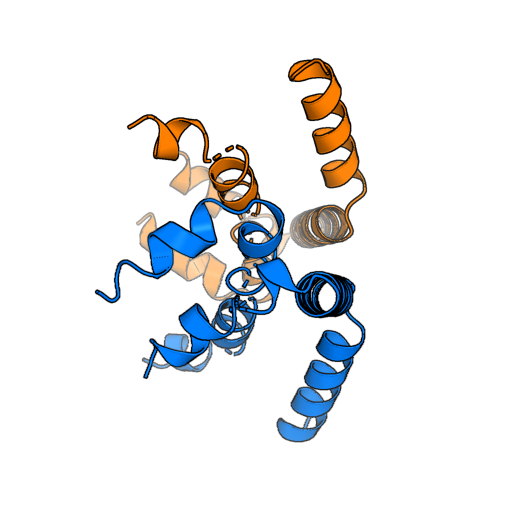8 O O . ALA B 1 38 ? 30.433 20.682 20.022 1.00 12.12 38 ALA B O 1
ATOM 1060 N N . LYS B 1 39 ? 29.271 18.866 20.681 1.00 12.63 39 LYS B N 1
ATOM 1061 C CA . LYS B 1 39 ? 29.157 19.302 22.078 1.00 13.22 39 LYS B CA 1
ATOM 1062 C C . LYS B 1 39 ? 30.529 19.541 22.652 1.00 13.36 39 LYS B C 1
ATOM 1063 O O . LYS B 1 39 ? 30.783 20.623 23.239 1.00 13.61 39 LYS B O 1
ATOM 1069 N N . ARG B 1 40 ? 31.431 18.569 22.454 1.00 13.13 40 ARG B N 1
ATOM 1070 C CA . ARG B 1 40 ? 32.829 18.661 22.915 1.00 13.33 40 ARG B CA 1
ATOM 1071 C C . ARG B 1 40 ? 33.601 19.840 22.327 1.00 13.40 40 ARG B C 1
ATOM 1072 O O . ARG B 1 40 ? 34.322 20.533 23.050 1.00 13.96 40 ARG B O 1
ATOM 1088 N N . PHE B 1 42 ? 32.289 22.652 21.027 1.00 14.99 42 PHE B N 1
ATOM 1089 C CA . PHE B 1 42 ? 31.617 23.887 21.450 1.00 17.12 42 PHE B CA 1
ATOM 1090 C C . PHE B 1 42 ? 31.923 24.196 22.919 1.00 19.03 42 PHE B C 1
ATOM 1091 O O . PHE B 1 42 ? 32.172 25.352 23.279 1.00 19.31 42 PHE B O 1
ATOM 1099 N N . GLU B 1 43 ? 31.935 23.164 23.754 1.00 21.24 43 GLU B N 1
ATOM 1100 C CA . GLU B 1 43 ? 32.327 23.319 25.164 1.00 24.84 43 GLU B CA 1
ATOM 1101 C C . GLU B 1 43 ? 33.785 23.751 25.352 1.00 25.95 43 GLU B C 1
ATOM 1102 O O . GLU B 1 43 ? 34.068 24.688 26.111 1.00 26.36 43 GLU B O 1
ATOM 1108 N N . ASN B 1 44 ? 34.709 23.110 24.641 1.00 27.52 44 ASN B N 1
ATOM 1109 C CA . ASN B 1 44 ? 36.116 23.509 24.717 1.00 29.51 44 ASN B CA 1
ATOM 1110 C C . ASN B 1 44 ? 36.336 24.962 24.270 1.00 30.26 44 ASN B C 1
ATOM 1111 O O . ASN B 1 44 ? 37.131 25.695 24.869 1.00 30.91 44 ASN B O 1
ATOM 1116 N N . PHE B 1 45 ? 35.622 25.367 23.222 1.00 31.15 45 PHE B N 1
ATOM 1117 C CA . PHE B 1 45 ? 35.602 26.753 22.760 1.00 32.29 45 PHE B CA 1
ATOM 1118 C C . PHE B 1 45 ? 35.122 27.731 23.845 1.00 33.21 45 PHE B C 1
ATOM 1119 O O . PHE B 1 45 ? 35.808 28.711 24.142 1.00 32.76 45 PHE B O 1
ATOM 1127 N N . ARG B 1 46 ? 33.947 27.463 24.410 1.00 34.46 46 ARG B N 1
ATOM 1128 C CA . ARG B 1 46 ? 33.388 28.259 25.500 1.00 3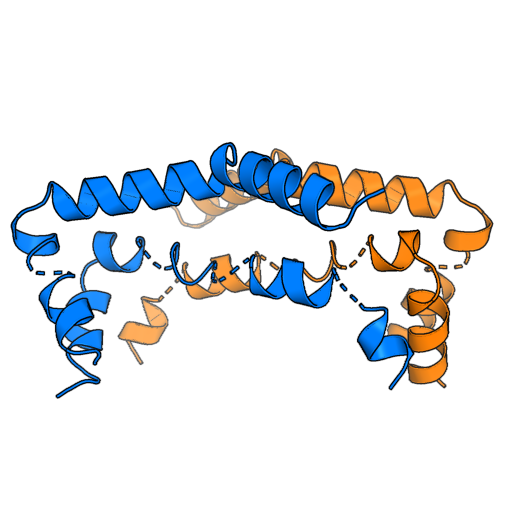6.55 46 ARG B CA 1
ATOM 1129 C C . ARG B 1 46 ? 34.302 28.366 26.725 1.00 37.78 46 ARG B C 1
ATOM 1130 O O . ARG B 1 46 ? 34.384 29.432 27.342 1.00 37.60 46 ARG B O 1
ATOM 1138 N N . ASP B 1 47 ? 34.969 27.260 27.069 1.00 39.27 47 ASP B N 1
ATOM 1139 C CA . ASP B 1 47 ? 35.897 27.192 28.205 1.00 41.22 47 ASP B CA 1
ATOM 1140 C C . ASP B 1 47 ? 37.171 28.019 27.997 1.00 42.09 47 ASP B C 1
ATOM 1141 O O . ASP B 1 47 ? 37.523 28.849 28.842 1.00 41.73 47 ASP B O 1
ATOM 1146 N N . VAL B 1 48 ? 37.844 27.777 26.884 1.00 43.33 48 VAL B N 1
ATOM 1147 C CA . VAL B 1 48 ? 39.023 28.525 26.512 1.00 44.92 48 VAL B CA 1
ATOM 1148 C C . VAL B 1 48 ? 38.739 29.989 26.509 1.00 46.05 48 VAL B C 1
ATOM 1149 O O . VAL B 1 48 ? 39.427 30.743 27.125 1.00 46.07 48 VAL B O 1
ATOM 1153 N N . GLN B 1 49 ? 37.667 30.367 25.863 1.00 47.57 49 GLN B N 1
ATOM 1154 C CA . GLN B 1 49 ? 37.315 31.739 25.760 1.00 49.16 49 GLN B CA 1
ATOM 1155 C C . GLN B 1 49 ? 36.893 32.322 27.070 1.00 49.99 49 GLN B C 1
ATOM 1156 O O . GLN B 1 49 ? 37.131 33.456 27.350 1.00 50.59 49 GLN B O 1
ATOM 1162 N N . LEU B 1 50 ? 36.284 31.548 27.917 1.00 51.08 50 LEU B N 1
ATOM 1163 C CA . LEU B 1 50 ? 35.939 32.074 29.205 1.00 52.12 50 LEU B CA 1
ATOM 1164 C C . LEU B 1 50 ? 37.076 32.249 30.194 1.00 52.70 50 LEU B C 1
ATOM 1165 O O . LEU B 1 50 ? 36.990 33.116 31.002 1.00 53.17 50 LEU B O 1
ATOM 1170 N N . ARG B 1 51 ? 38.110 31.415 30.134 1.00 53.19 51 ARG B N 1
ATOM 1171 C CA . ARG B 1 51 ? 39.325 31.544 30.901 1.00 53.77 51 ARG B CA 1
ATOM 1172 C C . ARG B 1 51 ? 40.105 32.821 30.573 1.00 53.98 51 ARG B C 1
ATOM 1173 O O . ARG B 1 51 ? 39.852 33.512 29.582 1.00 54.30 51 ARG B O 1
ATOM 1181 N N . GLN B 1 69 ? 46.273 30.968 20.749 1.00 56.62 69 GLN B N 1
ATOM 1182 C CA . GLN B 1 69 ? 45.723 29.641 21.035 1.00 56.64 69 GLN B CA 1
ATOM 1183 C C . GLN B 1 69 ? 44.207 29.689 21.235 1.00 56.26 69 GLN B C 1
ATOM 1184 O O . GLN B 1 69 ? 43.506 28.705 20.982 1.00 55.97 69 GLN B O 1
ATOM 1190 N N . ALA B 1 70 ? 43.715 30.835 21.702 1.00 55.87 70 ALA B N 1
ATOM 1191 C CA . ALA B 1 70 ? 42.282 31.073 21.826 1.00 55.46 70 ALA B CA 1
ATOM 1192 C C . ALA B 1 70 ? 41.665 31.374 20.458 1.00 55.31 70 ALA B C 1
ATOM 1193 O O . ALA B 1 70 ? 40.523 30.994 20.186 1.00 55.39 70 ALA B O 1
ATOM 1195 N N . GLN B 1 71 ? 42.423 32.050 19.595 1.00 54.83 71 GLN B N 1
ATOM 1196 C CA . GLN B 1 71 ? 41.977 32.280 18.223 1.00 54.29 71 GLN B CA 1
ATOM 1197 C C . GLN B 1 71 ? 42.048 31.006 17.384 1.00 53.30 71 GLN B C 1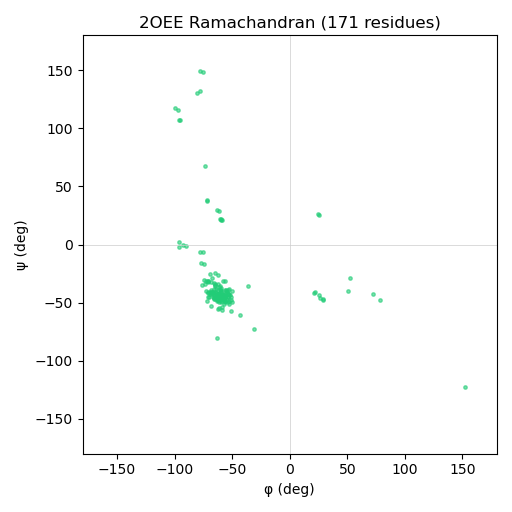
ATOM 1198 O O . GLN B 1 71 ? 41.246 30.819 16.464 1.00 53.39 71 GLN B O 1
ATOM 1204 N N . LYS B 1 72 ? 43.008 30.139 17.698 1.00 51.85 72 LYS B N 1
ATOM 1205 C CA . LYS B 1 72 ? 43.032 28.791 17.135 1.00 50.57 72 LYS B CA 1
ATOM 1206 C C . LYS B 1 72 ? 41.691 28.106 17.368 1.00 48.94 72 LYS B C 1
ATOM 1207 O O . LYS B 1 72 ? 41.108 27.562 16.437 1.00 48.83 72 LYS B O 1
ATOM 1213 N N . THR B 1 73 ? 41.199 28.155 18.606 1.00 46.94 73 THR B N 1
ATOM 1214 C CA . THR B 1 73 ? 39.956 27.470 18.956 1.00 45.15 73 THR B CA 1
ATOM 1215 C C . THR B 1 73 ? 38.718 28.040 18.247 1.00 43.44 73 THR B C 1
ATOM 1216 O O . THR B 1 73 ? 37.799 27.293 17.932 1.00 42.92 73 THR B O 1
ATOM 1220 N N . VAL B 1 74 ? 38.708 29.347 17.988 1.00 41.92 74 VAL B N 1
ATOM 1221 C CA . VAL B 1 74 ? 37.627 29.972 17.218 1.00 40.85 74 VAL B CA 1
ATOM 1222 C C . VAL B 1 74 ? 37.598 29.397 15.796 1.00 39.69 74 VAL B C 1
ATOM 1223 O O . VAL B 1 74 ? 36.544 28.987 15.305 1.00 38.83 74 VAL B O 1
ATOM 1227 N N . ALA B 1 75 ? 38.767 29.344 15.160 1.00 38.74 75 ALA B N 1
ATOM 1228 C CA . ALA B 1 75 ? 38.912 28.736 13.832 1.00 37.71 75 ALA B CA 1
ATOM 1229 C C . ALA B 1 75 ? 38.451 27.289 13.814 1.00 36.58 75 ALA B C 1
ATOM 1230 O O . ALA B 1 75 ? 37.760 26.868 12.895 1.00 36.88 75 ALA B O 1
ATOM 1232 N N . LEU B 1 76 ? 38.827 26.532 14.835 1.00 34.95 76 LEU B N 1
ATOM 1233 C CA . LEU B 1 76 ? 38.371 25.158 14.999 1.00 33.63 76 LEU B CA 1
ATOM 1234 C C . LEU B 1 76 ? 36.842 25.054 14.904 1.00 31.88 76 LEU B C 1
ATOM 1235 O O . LEU B 1 76 ? 36.323 24.334 14.036 1.00 32.46 76 LEU B O 1
ATOM 1240 N N . VAL B 1 77 ? 36.119 25.786 15.752 1.00 28.44 77 VAL B N 1
ATOM 1241 C CA . VAL B 1 77 ? 34.654 25.674 15.773 1.00 26.09 77 VAL B CA 1
ATOM 1242 C C . VAL B 1 77 ? 33.944 26.276 14.562 1.00 24.79 77 VAL B C 1
ATOM 1243 O O . VAL B 1 77 ? 32.884 25.788 14.172 1.00 23.48 77 VAL B O 1
ATOM 1247 N N . GLN B 1 78 ? 34.513 27.329 13.975 1.00 22.87 78 GLN B N 1
ATOM 1248 C CA . GLN B 1 78 ? 33.922 27.940 12.779 1.00 23.47 78 GLN B CA 1
ATOM 1249 C C . GLN B 1 78 ? 33.863 26.992 11.594 1.00 21.76 78 GLN B C 1
ATOM 1250 O O . GLN B 1 78 ? 33.027 27.140 10.715 1.00 23.06 78 GLN B O 1
ATOM 1256 N N . GLN B 1 79 ? 34.754 26.007 11.556 1.00 19.71 79 GLN B N 1
ATOM 1257 C CA . GLN B 1 79 ? 34.755 25.073 10.440 1.00 18.06 79 GLN B CA 1
ATOM 1258 C C . GLN B 1 79 ? 33.667 24.012 10.506 1.00 15.10 79 GLN B C 1
ATOM 1259 O O . GLN B 1 79 ? 33.526 23.216 9.568 1.00 14.46 79 GLN B O 1
ATOM 1265 N N . HIS B 1 80 ? 32.934 23.980 11.628 1.00 12.42 80 HIS B N 1
ATOM 1266 C CA . HIS B 1 80 ? 31.809 23.079 11.805 1.00 10.98 80 HIS B CA 1
ATOM 1267 C C . HIS B 1 80 ? 30.512 23.803 11.480 1.00 11.03 80 HIS B C 1
ATOM 1268 O O . HIS B 1 80 ? 30.163 24.761 12.177 1.00 9.96 80 HIS B O 1
ATOM 1275 N N . GLU B 1 81 ? 29.812 23.359 10.444 1.00 10.22 81 GLU B N 1
ATOM 1276 C CA . GLU B 1 81 ? 28.648 24.110 9.969 1.00 11.14 81 GLU B CA 1
ATOM 1277 C C . GLU B 1 81 ? 27.590 24.341 11.061 1.00 10.82 81 GLU B C 1
ATOM 1278 O O . GLU B 1 81 ? 27.143 25.469 11.256 1.00 11.28 81 GLU B O 1
ATOM 1284 N N . LYS B 1 82 ? 27.198 23.291 11.775 1.00 10.70 82 LYS B N 1
ATOM 1285 C CA . LYS B 1 82 ? 26.096 23.429 12.726 1.00 11.00 82 LYS B CA 1
ATOM 1286 C C . LYS B 1 82 ? 26.488 24.286 13.932 1.00 11.14 82 LYS B C 1
ATOM 1287 O O . LYS B 1 82 ? 25.686 25.124 14.386 1.00 10.95 82 LYS B O 1
ATOM 1293 N N . ILE B 1 83 ? 27.700 24.100 14.447 1.00 10.92 83 ILE B N 1
ATOM 1294 C CA . ILE B 1 83 ? 28.191 24.969 15.525 1.00 11.14 83 ILE B CA 1
ATOM 1295 C C . ILE B 1 83 ? 28.220 26.423 15.050 1.00 11.51 83 ILE B C 1
ATOM 1296 O O . ILE B 1 83 ? 27.902 27.335 15.823 1.00 10.57 83 ILE B O 1
ATOM 1301 N N . SER B 1 84 ? 28.614 26.633 13.795 1.00 11.64 84 SER B N 1
ATOM 1302 C CA . SER B 1 84 ? 28.679 27.990 13.249 1.00 12.26 84 SER B CA 1
ATOM 1303 C C . SER B 1 84 ? 27.304 28.608 13.241 1.00 11.59 84 SER B C 1
ATOM 1304 O O . SER B 1 84 ? 27.176 29.792 13.531 1.00 11.75 84 SER B O 1
ATOM 1307 N N . GLN B 1 85 ? 26.300 27.798 12.911 1.00 11.36 85 GLN B N 1
ATOM 1308 C CA . GLN B 1 85 ? 24.890 28.239 12.921 1.00 11.14 85 GLN B CA 1
ATOM 1309 C C . GLN B 1 85 ? 24.436 28.635 14.324 1.00 11.73 85 GLN B C 1
ATOM 1310 O O . GLN B 1 85 ? 23.765 29.654 14.498 1.00 10.52 85 GLN B O 1
ATOM 1316 N N . LEU B 1 86 ? 24.797 27.824 15.320 1.00 11.11 86 LEU B N 1
ATOM 1317 C CA . LEU B 1 86 ? 24.517 28.181 16.720 1.00 11.14 86 LEU B CA 1
ATOM 1318 C C . LEU B 1 86 ? 25.211 29.495 17.110 1.00 11.23 86 LEU B C 1
ATOM 1319 O O . LEU B 1 86 ? 24.579 30.379 17.708 1.00 10.89 86 LEU B O 1
ATOM 1332 N N . GLU B 1 88 ? 26.241 31.894 15.129 1.00 12.35 88 GLU B N 1
ATOM 1333 C CA . GLU B 1 88 ? 25.568 32.992 14.406 1.00 13.39 88 GLU B CA 1
ATOM 1334 C C . GLU B 1 88 ? 24.252 33.396 15.098 1.00 13.72 88 GLU B C 1
ATOM 1335 O O . GLU B 1 88 ? 23.941 34.599 15.204 1.00 14.18 88 GLU B O 1
ATOM 1341 N N . ALA B 1 89 ? 23.470 32.396 15.512 1.00 12.79 89 ALA B N 1
ATOM 1342 C CA . ALA B 1 89 ? 22.242 32.634 16.296 1.00 12.77 89 ALA B CA 1
ATOM 1343 C C . ALA B 1 89 ? 22.503 33.351 17.623 1.00 12.87 89 ALA B C 1
ATOM 1344 O O . ALA B 1 89 ? 21.720 34.240 18.005 1.00 12.23 89 ALA B O 1
ATOM 1346 N N . GLU B 1 90 ? 23.585 32.982 18.321 1.00 12.54 90 GLU B N 1
ATOM 1347 C CA . GLU B 1 90 ? 24.050 33.735 19.505 1.00 13.27 90 GLU B CA 1
ATOM 1348 C C . GLU B 1 90 ? 24.367 35.199 19.209 1.00 13.77 90 GLU B C 1
ATOM 1349 O O . GLU B 1 90 ? 23.964 36.082 19.961 1.00 13.01 90 GLU B O 1
ATOM 1355 N N . GLN B 1 91 ? 25.104 35.444 18.126 1.00 13.71 91 GLN B N 1
ATOM 1356 C CA . GLN B 1 91 ? 25.474 36.805 17.760 1.00 15.64 91 GLN B CA 1
ATOM 1357 C C . GLN B 1 91 ? 24.237 37.635 17.378 1.00 14.78 91 GLN B C 1
ATOM 1358 O O . GLN B 1 91 ? 24.114 38.801 17.776 1.00 14.62 91 GLN B O 1
ATOM 1364 N N . ARG B 1 92 ? 23.319 37.029 16.630 1.00 13.70 92 ARG B N 1
ATOM 1365 C CA . ARG B 1 92 ? 22.041 37.687 16.335 1.00 13.77 92 ARG B CA 1
ATOM 1366 C C . ARG B 1 92 ? 21.207 37.991 17.606 1.00 13.53 92 ARG B C 1
ATOM 1367 O O . ARG B 1 92 ? 20.596 39.059 17.715 1.00 11.26 92 ARG B O 1
ATOM 1383 N N . SER B 1 94 ? 22.585 38.547 20.555 1.00 14.39 94 SER B N 1
ATOM 1384 C CA . SER B 1 94 ? 23.309 39.676 21.144 1.00 15.82 94 SER B CA 1
ATOM 1385 C C . SER B 1 94 ? 22.938 40.997 20.440 1.00 15.20 94 SER B C 1
ATOM 1386 O O . SER B 1 94 ? 22.726 42.026 21.085 1.00 14.85 94 SER B O 1
ATOM 1397 N N . LEU B 1 96 ? 20.091 41.613 18.856 1.00 14.70 96 LEU B N 1
ATOM 1398 C CA . LEU B 1 96 ? 18.716 41.915 19.278 1.00 15.29 96 LEU B CA 1
ATOM 1399 C C . LEU B 1 96 ? 18.710 42.643 20.636 1.00 14.71 96 LEU B C 1
ATOM 1400 O O . LEU B 1 96 ? 18.045 43.675 20.800 1.00 13.64 96 LEU B O 1
ATOM 1405 N N . ILE B 1 97 ? 19.463 42.113 21.600 1.00 14.74 97 ILE B N 1
ATOM 1406 C CA . ILE B 1 97 ? 19.584 42.756 22.916 1.00 15.25 97 ILE B CA 1
ATOM 1407 C C . ILE B 1 97 ? 20.175 44.172 22.771 1.00 14.67 97 ILE B C 1
ATOM 1408 O O . ILE B 1 97 ? 19.695 45.126 23.393 1.00 13.97 97 ILE B O 1
ATOM 1413 N N . GLY B 1 98 ? 21.203 44.298 21.940 1.00 14.14 98 GLY B N 1
ATOM 1414 C CA . GLY B 1 98 ? 21.742 45.610 21.580 1.00 14.48 98 GLY B CA 1
ATOM 1415 C C . GLY B 1 98 ? 20.702 46.575 21.001 1.00 14.43 98 GLY B C 1
ATOM 1416 O O . GLY B 1 98 ? 20.699 47.752 21.376 1.00 14.12 98 GLY B O 1
ATOM 1417 N N . GLU B 1 99 ? 19.845 46.098 20.091 1.00 14.01 99 GLU B N 1
ATOM 1418 C CA . GLU B 1 99 ? 18.744 46.925 19.534 1.00 14.56 99 GLU B CA 1
ATOM 1419 C C . GLU B 1 99 ? 17.768 47.378 20.623 1.00 14.38 99 GLU B C 1
ATOM 1420 O O . GLU B 1 99 ? 17.392 48.543 20.686 1.00 12.95 99 GLU B O 1
ATOM 1426 N N . LEU B 1 100 ? 17.370 46.460 21.494 1.00 14.55 100 LEU B N 1
ATOM 1427 C CA . LEU B 1 100 ? 16.460 46.824 22.575 1.00 16.09 100 LEU B CA 1
ATOM 1428 C C . LEU B 1 100 ? 17.060 47.902 23.448 1.00 15.96 100 LEU B C 1
ATOM 1429 O O . LEU B 1 100 ? 16.373 48.856 23.774 1.00 16.42 100 LEU B O 1
ATOM 1434 N N . ASN B 1 101 ? 18.342 47.763 23.777 1.00 16.53 101 ASN B N 1
ATOM 1435 C CA . ASN B 1 101 ? 19.085 48.781 24.540 1.00 17.57 101 ASN B CA 1
ATOM 1436 C C . ASN B 1 101 ? 19.140 50.144 23.850 1.00 18.13 101 ASN B C 1
ATOM 1437 O O . ASN B 1 101 ? 18.814 51.154 24.477 1.00 18.28 101 ASN B O 1
ATOM 1442 N N . LYS B 1 102 ? 19.513 50.179 22.571 1.00 17.28 102 LYS B N 1
ATOM 1443 C CA . LYS B 1 102 ? 19.406 51.424 21.793 1.00 18.07 102 LYS B CA 1
ATOM 1444 C C . LYS B 1 102 ? 17.997 52.043 21.827 1.00 16.58 102 LYS B C 1
ATOM 1445 O O . LYS B 1 102 ? 17.855 53.260 21.940 1.00 16.51 102 LYS B O 1
ATOM 1451 N N . ILE B 1 103 ? 16.960 51.220 21.699 1.00 15.11 103 ILE B N 1
ATOM 1452 C CA . ILE B 1 103 ? 15.582 51.735 21.733 1.00 16.36 103 ILE B CA 1
ATOM 1453 C C . ILE B 1 103 ? 15.238 52.426 23.068 1.00 17.96 103 ILE B C 1
ATOM 1454 O O . ILE B 1 103 ? 14.815 53.593 23.098 1.00 17.07 103 ILE B O 1
ATOM 1459 N N . ILE B 1 104 ? 15.445 51.701 24.166 1.00 18.45 104 ILE B N 1
ATOM 1460 C CA . ILE B 1 104 ? 15.066 52.206 25.492 1.00 20.45 104 ILE B CA 1
ATOM 1461 C C . ILE B 1 104 ? 15.977 53.321 25.974 1.00 20.84 104 ILE B C 1
ATOM 1462 O O . ILE B 1 104 ? 15.543 54.182 26.749 1.00 23.18 104 ILE B O 1
ATOM 1475 N N . LYS B 1 106 ? 17.270 55.739 24.088 1.00 19.42 106 LYS B N 1
ATOM 1476 C CA . LYS B 1 106 ? 17.133 56.968 23.271 1.00 19.49 106 LYS B CA 1
ATOM 1477 C C . LYS B 1 106 ? 16.857 58.242 24.106 1.00 17.61 106 LYS B C 1
ATOM 1478 O O . LYS B 1 106 ? 17.417 59.290 23.792 1.00 17.12 106 LYS B O 1
ATOM 1484 N N . PRO B 1 107 ? 15.971 58.169 25.121 1.00 16.98 107 PRO B N 1
ATOM 1485 C CA . PRO B 1 107 ? 15.796 59.383 25.954 1.00 17.15 107 PRO B CA 1
ATOM 1486 C C . PRO B 1 107 ? 17.091 59.884 26.619 1.00 17.67 107 PRO B C 1
ATOM 1487 O O . PRO B 1 107 ? 17.265 61.095 26.787 1.00 17.41 107 PRO B O 1
ATOM 1491 N N . LEU B 1 108 ? 17.999 58.969 26.951 1.00 18.04 108 LEU B N 1
ATOM 1492 C CA . LEU B 1 108 ? 19.308 59.326 27.498 1.00 19.68 108 LEU B CA 1
ATOM 1493 C C . LEU B 1 108 ? 20.193 59.989 26.435 1.00 21.24 108 LEU B C 1
ATOM 1494 O O . LEU B 1 108 ? 20.828 61.006 26.688 1.00 21.42 108 LEU B O 1
ATOM 1499 N N . GLU B 1 109 ? 20.212 59.409 25.240 1.00 22.85 109 GLU B N 1
ATOM 1500 C CA . GLU B 1 109 ? 20.914 59.982 24.093 1.00 25.12 109 GLU B CA 1
ATOM 1501 C C . GLU B 1 109 ? 20.415 61.411 23.786 1.00 24.13 109 GLU B C 1
ATOM 1502 O O . GLU B 1 109 ? 21.233 62.316 23.560 1.00 24.55 109 GLU B O 1
ATOM 1508 N N . GLU B 1 110 ? 19.092 61.612 23.807 1.00 23.00 110 GLU B N 1
ATOM 1509 C CA . GLU B 1 110 ? 18.489 62.944 23.640 1.00 22.71 110 GLU B CA 1
ATOM 1510 C C . GLU B 1 110 ? 19.021 63.923 24.699 1.00 23.12 110 GLU B C 1
ATOM 1511 O O . GLU B 1 110 ? 19.447 65.038 24.385 1.00 22.69 110 GLU B O 1
ATOM 1517 N N . LEU B 1 111 ? 19.020 63.483 25.952 1.00 23.54 111 LEU B N 1
ATOM 1518 C CA . LEU B 1 111 ? 19.459 64.333 27.057 1.00 24.14 111 LEU B CA 1
ATOM 1519 C C . LEU B 1 111 ? 20.912 64.787 26.885 1.00 24.93 111 LEU B C 1
ATOM 1520 O O . LEU B 1 111 ? 21.209 65.965 27.031 1.00 24.12 111 LEU B O 1
ATOM 1525 N N . TYR B 1 112 ? 21.796 63.839 26.579 1.00 26.13 112 TYR B N 1
ATOM 1526 C CA . TYR B 1 112 ? 23.213 64.116 26.383 1.00 27.69 112 TYR B CA 1
ATOM 1527 C C . TYR B 1 112 ? 23.505 64.564 24.959 1.00 28.50 112 TYR B C 1
ATOM 1528 O O . TYR B 1 112 ? 24.433 65.338 24.746 1.00 29.26 112 TYR B O 1
#

Foldseek 3Di:
DDPVVVVVVVVVVCVPDVLNVQLVVLVVVQCVDVVSVVVVVLVVVVCVNVPVVVVQCVDVSSVVNCSVVCCVVVVVVVVVPPVVVVD/DDPVVVVVVVVVCCVPDPLNVQLVVLVVVQCVDVVSVVLVVLVVLVVVVNVCVVVVQCVPVSSVVNVSVVCCVVVVVVVVVCPVVVVD

Nearest PDB structures (foldseek):
  2oee-assembly1_A-2  TM=1.006E+00  e=3.511E-09  Bacillus subtilis
  2iaz-assembly1_D  TM=6.014E-01  e=7.300E-02  Streptococcus pneumoniae TIGR4
  6prh-assembly1_A  TM=4.422E-01  e=5.171E+00  Bacillus subtilis subsp. subtilis str. 168
  2oee-assembly1_A-2  TM=9.786E-01  e=7.625E-09  Bacillus subtilis
  6prk-assembly1_A-2  TM=7.374E-01  e=2.115E-01  Bacillus subtilis subsp. subtilis str. 168

Radius of gyration: 20.69 Å; Cα contacts (8 Å, |Δi|>4): 77; chains: 2; bounding box: 47×57×44 Å